Protein AF-A0A8T7EMS5-F1 (afdb_monomer)

Foldseek 3Di:
DDDDDDDLDDDDDVPDDPPPDDDADPDLVCALVVCVPVDDPVRSVVNNVRSVVVVVSPDDDDDD

Structure (mmCIF, N/CA/C/O backbone):
data_AF-A0A8T7EMS5-F1
#
_entry.id   AF-A0A8T7EMS5-F1
#
loop_
_atom_site.group_PDB
_atom_site.id
_atom_site.type_symbol
_atom_site.label_atom_id
_atom_site.label_alt_id
_atom_site.label_comp_id
_atom_site.label_asym_id
_atom_site.label_entity_id
_atom_site.label_seq_id
_atom_site.pdbx_PDB_ins_code
_atom_site.Cartn_x
_atom_site.Cartn_y
_atom_site.Cartn_z
_atom_site.occupancy
_atom_site.B_iso_or_equiv
_atom_site.auth_seq_id
_atom_site.auth_comp_id
_atom_site.auth_asym_id
_atom_site.auth_atom_id
_atom_site.p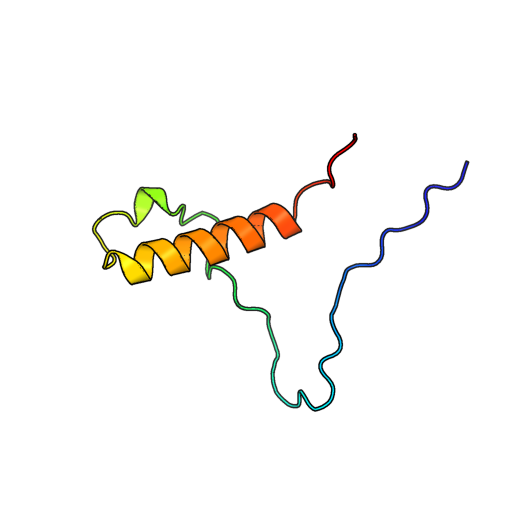dbx_PDB_model_num
ATOM 1 N N . MET A 1 1 ? 18.596 -3.397 -33.220 1.00 40.06 1 MET A N 1
ATOM 2 C CA . MET A 1 1 ? 18.713 -2.555 -32.009 1.00 40.06 1 MET A CA 1
ATOM 3 C C . MET A 1 1 ? 18.184 -3.364 -30.832 1.00 40.06 1 MET A C 1
ATOM 5 O O . MET A 1 1 ? 17.027 -3.758 -30.861 1.00 40.06 1 MET A O 1
ATOM 9 N N . HIS A 1 2 ? 19.046 -3.730 -29.882 1.00 40.19 2 HIS A N 1
ATOM 10 C CA . HIS A 1 2 ? 18.709 -4.633 -28.777 1.00 40.19 2 HIS A CA 1
ATOM 11 C C . HIS A 1 2 ? 18.016 -3.868 -27.642 1.00 40.19 2 HIS A C 1
ATOM 13 O O . HIS A 1 2 ? 18.632 -3.022 -26.999 1.00 40.19 2 HIS A O 1
ATOM 19 N N . ALA A 1 3 ? 16.744 -4.174 -27.384 1.00 48.75 3 ALA A N 1
ATOM 20 C CA . ALA A 1 3 ? 16.055 -3.723 -26.181 1.00 48.75 3 ALA A CA 1
ATOM 21 C C . ALA A 1 3 ? 16.602 -4.507 -24.975 1.00 48.75 3 ALA A C 1
ATOM 23 O O . ALA A 1 3 ? 16.370 -5.709 -24.846 1.00 48.75 3 ALA A O 1
ATOM 24 N N . GLY A 1 4 ? 17.377 -3.839 -24.118 1.00 45.62 4 GLY A N 1
ATOM 25 C CA . GLY A 1 4 ? 17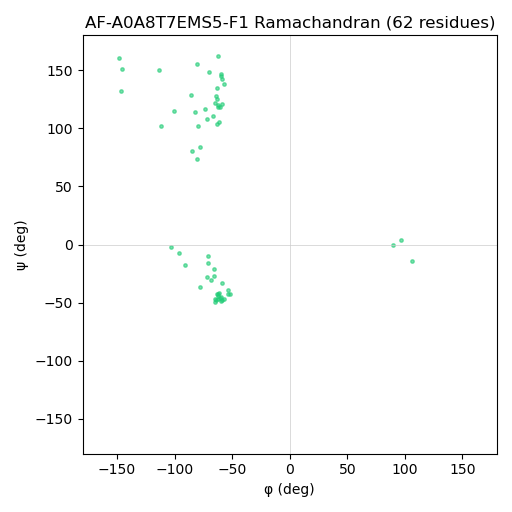.910 -4.418 -22.887 1.00 45.62 4 GLY A CA 1
ATOM 26 C C . GLY A 1 4 ? 16.790 -4.780 -21.910 1.00 45.62 4 GLY A C 1
ATOM 27 O O . GLY A 1 4 ? 15.932 -3.954 -21.595 1.00 45.62 4 GLY A O 1
ATOM 28 N N . ALA A 1 5 ? 16.795 -6.022 -21.428 1.00 54.88 5 ALA A N 1
ATOM 29 C CA . ALA A 1 5 ? 15.845 -6.515 -20.440 1.00 54.88 5 ALA A CA 1
ATOM 30 C C . ALA A 1 5 ? 15.915 -5.678 -19.147 1.00 54.88 5 ALA A C 1
ATOM 32 O O . ALA A 1 5 ? 16.960 -5.591 -18.499 1.00 54.88 5 ALA A O 1
ATOM 33 N N . ARG A 1 6 ? 14.792 -5.058 -18.760 1.00 59.84 6 ARG A N 1
ATOM 34 C CA . ARG A 1 6 ? 14.670 -4.315 -17.499 1.00 59.84 6 ARG A CA 1
ATOM 35 C C . ARG A 1 6 ? 14.852 -5.259 -16.311 1.00 59.84 6 ARG A C 1
ATOM 37 O O . ARG A 1 6 ? 14.139 -6.250 -16.173 1.00 59.84 6 ARG A O 1
ATOM 44 N N . SER A 1 7 ? 15.791 -4.918 -15.432 1.00 54.03 7 SER A N 1
ATOM 45 C CA . SER A 1 7 ? 16.004 -5.611 -14.162 1.00 54.03 7 SER A CA 1
ATOM 46 C C . SER A 1 7 ? 14.743 -5.525 -13.296 1.00 54.03 7 SER A C 1
ATOM 48 O O . SER A 1 7 ? 14.311 -4.437 -12.914 1.00 54.03 7 SER A O 1
ATOM 50 N N . ARG A 1 8 ? 14.147 -6.680 -12.979 1.00 62.44 8 ARG A N 1
ATOM 51 C CA . ARG A 1 8 ? 13.080 -6.812 -11.980 1.00 62.44 8 ARG A CA 1
ATOM 52 C C . ARG A 1 8 ? 13.659 -6.408 -10.621 1.00 62.44 8 ARG A C 1
ATOM 54 O O . ARG A 1 8 ? 14.417 -7.182 -10.035 1.00 62.44 8 ARG A O 1
ATOM 61 N N . ILE A 1 9 ? 13.341 -5.203 -10.141 1.00 64.38 9 ILE A N 1
ATOM 62 C CA . ILE A 1 9 ? 13.903 -4.659 -8.897 1.00 64.38 9 ILE A CA 1
ATOM 63 C C . ILE A 1 9 ? 13.500 -5.567 -7.726 1.00 64.38 9 ILE A C 1
ATOM 65 O O . ILE A 1 9 ? 12.360 -5.559 -7.274 1.00 64.38 9 ILE A O 1
ATOM 69 N N . ARG A 1 10 ? 14.454 -6.361 -7.233 1.00 66.88 10 ARG A N 1
ATOM 70 C CA . ARG A 1 10 ? 14.374 -7.064 -5.949 1.00 66.88 10 ARG A CA 1
ATOM 71 C C . ARG A 1 10 ? 15.409 -6.442 -5.019 1.00 66.88 10 ARG A C 1
ATOM 73 O O . ARG A 1 10 ? 16.594 -6.740 -5.183 1.00 66.88 10 ARG A O 1
ATOM 80 N N . PRO A 1 11 ? 15.015 -5.569 -4.081 1.00 65.31 11 PRO A N 1
ATOM 81 C CA . PRO A 1 11 ? 15.962 -5.045 -3.112 1.00 65.31 11 PRO A CA 1
ATOM 82 C C . PRO A 1 11 ? 16.459 -6.201 -2.232 1.00 65.31 11 PRO A C 1
ATOM 84 O O . PRO A 1 11 ? 15.668 -6.903 -1.607 1.00 65.31 11 PRO A O 1
ATOM 87 N N . LYS A 1 12 ? 17.777 -6.430 -2.203 1.00 64.94 12 LYS A N 1
ATOM 88 C CA . LYS A 1 12 ? 18.402 -7.338 -1.231 1.00 64.94 12 LYS A CA 1
ATOM 89 C C . LYS A 1 12 ? 18.537 -6.586 0.092 1.00 64.94 12 LYS A C 1
ATOM 91 O O . LYS A 1 12 ? 19.438 -5.765 0.238 1.00 64.94 12 LYS A O 1
ATOM 96 N N . ALA A 1 13 ? 17.656 -6.861 1.049 1.00 69.75 13 ALA A N 1
ATOM 97 C CA . ALA A 1 13 ? 17.837 -6.397 2.420 1.00 69.75 13 ALA A CA 1
ATOM 98 C C . ALA A 1 13 ? 18.943 -7.235 3.092 1.00 69.75 13 ALA A C 1
ATOM 100 O O . ALA A 1 13 ? 18.812 -8.454 3.225 1.00 69.75 13 ALA A O 1
ATOM 101 N N . LYS A 1 14 ? 20.062 -6.605 3.480 1.00 59.50 14 LYS A N 1
ATOM 102 C CA . LYS A 1 14 ? 21.110 -7.266 4.280 1.00 59.50 14 LYS A CA 1
ATOM 103 C C . LYS A 1 14 ? 20.500 -7.671 5.630 1.00 59.50 14 LYS A C 1
ATOM 105 O O . LYS A 1 14 ? 20.061 -6.798 6.367 1.00 59.50 14 LYS A O 1
ATOM 110 N N . GLY A 1 15 ? 20.471 -8.972 5.930 1.00 60.72 15 GLY A N 1
ATOM 111 C CA . GLY A 1 15 ? 19.944 -9.516 7.192 1.00 60.72 15 GLY A CA 1
ATOM 112 C C . GLY A 1 15 ? 18.491 -10.007 7.157 1.00 60.72 15 GLY A C 1
ATOM 113 O O . GLY A 1 15 ? 17.979 -10.426 8.188 1.00 60.72 15 GLY A O 1
ATOM 114 N N . ALA A 1 16 ? 17.820 -9.993 6.000 1.00 61.47 16 ALA A N 1
ATOM 115 C CA . ALA A 1 16 ? 16.470 -10.540 5.866 1.00 61.47 16 ALA A CA 1
ATOM 116 C C . ALA A 1 16 ? 16.493 -12.076 5.768 1.00 61.47 16 ALA A C 1
ATOM 118 O O . ALA A 1 16 ? 16.479 -12.640 4.675 1.00 61.47 16 ALA A O 1
ATOM 119 N N . GLN A 1 17 ? 16.538 -12.758 6.908 1.00 65.44 17 GLN A N 1
ATOM 120 C CA . GLN A 1 17 ? 16.025 -14.124 7.016 1.00 65.44 17 GLN A CA 1
ATOM 121 C C . GLN A 1 17 ? 14.515 -13.996 7.302 1.00 65.44 17 GLN A C 1
ATOM 123 O O . GLN A 1 17 ? 14.147 -13.221 8.176 1.00 65.44 17 GLN A O 1
ATOM 128 N N . GLU A 1 18 ? 13.656 -14.686 6.538 1.00 66.56 18 GLU A N 1
ATOM 129 C CA . GLU A 1 18 ? 12.181 -14.805 6.711 1.00 66.56 18 GLU A CA 1
ATOM 130 C C . GLU A 1 18 ? 11.232 -13.775 6.036 1.00 66.56 18 GLU A C 1
ATOM 132 O O . GLU A 1 18 ? 10.012 -13.934 6.120 1.00 66.56 18 GLU A O 1
ATOM 137 N N . ALA A 1 19 ? 11.695 -12.756 5.299 1.00 69.62 19 ALA A N 1
ATOM 138 C CA . ALA A 1 19 ? 10.778 -11.856 4.568 1.00 69.62 19 ALA A CA 1
ATOM 139 C C . ALA A 1 19 ? 10.397 -12.426 3.184 1.00 69.62 19 ALA A C 1
ATOM 141 O O . ALA A 1 19 ? 10.981 -12.061 2.163 1.00 69.62 19 ALA A O 1
ATOM 142 N N . HIS A 1 20 ? 9.433 -13.350 3.159 1.00 76.75 20 HIS A N 1
ATOM 143 C CA . HIS A 1 20 ? 9.073 -14.124 1.963 1.00 76.75 20 HIS A CA 1
ATOM 144 C C . HIS A 1 20 ? 8.339 -13.314 0.879 1.00 76.75 20 HIS A C 1
ATOM 146 O O . HIS A 1 20 ? 8.476 -13.624 -0.305 1.00 76.75 20 HIS A O 1
ATOM 152 N N . GLU A 1 21 ? 7.608 -12.252 1.243 1.00 79.44 21 GLU A N 1
ATOM 153 C CA . GLU A 1 21 ? 6.838 -11.446 0.28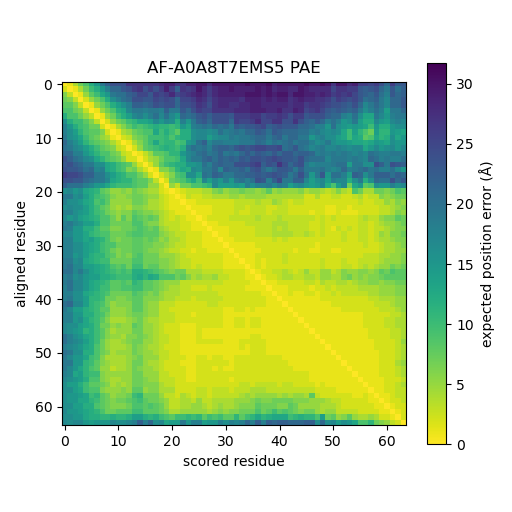7 1.00 79.44 21 GLU A CA 1
ATOM 154 C C . GLU A 1 21 ? 6.789 -9.953 0.645 1.00 79.44 21 GLU A C 1
ATOM 156 O O . GLU A 1 21 ? 6.828 -9.564 1.812 1.00 79.44 21 GLU A O 1
ATOM 161 N N . ALA A 1 22 ? 6.672 -9.102 -0.381 1.00 86.25 22 ALA A N 1
ATOM 162 C CA . ALA A 1 22 ? 6.398 -7.679 -0.197 1.00 86.25 22 ALA A CA 1
ATOM 163 C C . ALA A 1 22 ? 4.962 -7.455 0.302 1.00 86.25 22 ALA A C 1
ATOM 165 O O . ALA A 1 22 ? 4.042 -8.176 -0.089 1.00 86.25 22 ALA A O 1
ATOM 166 N N . VAL A 1 23 ? 4.754 -6.398 1.093 1.00 90.31 23 VAL A N 1
ATOM 167 C CA . VAL A 1 23 ? 3.408 -5.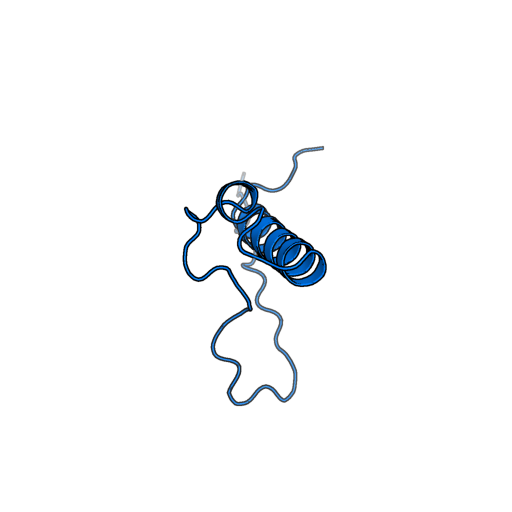959 1.484 1.00 90.31 23 VAL A CA 1
ATOM 168 C C . VAL A 1 23 ? 2.629 -5.547 0.232 1.00 90.31 23 VAL A C 1
ATOM 170 O O . VAL A 1 23 ? 3.037 -4.644 -0.500 1.00 90.31 23 VAL A O 1
ATOM 173 N N . ARG A 1 24 ? 1.507 -6.224 -0.012 1.00 93.69 24 ARG A N 1
ATOM 174 C CA . ARG A 1 24 ? 0.650 -6.068 -1.195 1.00 93.69 24 ARG A CA 1
ATOM 175 C C . ARG A 1 24 ? -0.814 -6.335 -0.829 1.00 93.69 24 ARG A C 1
ATOM 177 O O . ARG A 1 24 ? -1.065 -7.000 0.179 1.00 93.69 24 ARG A O 1
ATOM 184 N N . PRO A 1 25 ? -1.790 -5.878 -1.634 1.00 93.38 25 PRO A N 1
ATOM 185 C CA . PRO A 1 25 ? -3.170 -6.313 -1.470 1.00 93.38 25 PRO A CA 1
ATOM 186 C C . PRO A 1 25 ? -3.266 -7.836 -1.605 1.00 93.38 25 PRO A C 1
ATOM 188 O O . PRO A 1 25 ? -2.605 -8.444 -2.451 1.00 93.38 25 PRO A O 1
ATOM 191 N N . THR A 1 26 ? -4.129 -8.458 -0.805 1.00 93.12 26 THR A N 1
ATOM 192 C CA . THR A 1 26 ? -4.427 -9.893 -0.937 1.00 93.12 26 THR A CA 1
ATOM 193 C C . THR A 1 26 ? -5.132 -10.208 -2.254 1.00 93.12 26 THR A C 1
ATOM 195 O O . THR A 1 26 ? -4.985 -11.302 -2.787 1.00 93.12 26 THR A O 1
ATOM 198 N N . SER A 1 27 ? -5.864 -9.235 -2.800 1.00 92.50 27 SER A N 1
ATOM 199 C CA . SER A 1 27 ? -6.499 -9.306 -4.110 1.00 92.50 27 SER A CA 1
ATOM 200 C C . SER A 1 27 ? -6.519 -7.927 -4.766 1.00 92.50 27 SER A C 1
ATOM 202 O O . SER A 1 27 ? -6.914 -6.951 -4.129 1.00 92.50 27 SER A O 1
ATOM 204 N N . ILE A 1 28 ? -6.119 -7.845 -6.039 1.00 92.25 28 ILE A N 1
ATOM 205 C CA . ILE A 1 28 ? -6.087 -6.577 -6.785 1.00 92.25 28 ILE A CA 1
ATOM 206 C C . ILE A 1 28 ? -7.493 -6.030 -7.063 1.00 92.25 28 ILE A C 1
ATOM 208 O O . ILE A 1 28 ? -7.676 -4.817 -7.060 1.00 92.25 28 ILE A O 1
ATOM 212 N N . VAL A 1 29 ? -8.493 -6.909 -7.214 1.00 94.19 29 VAL A N 1
ATOM 213 C CA . VAL A 1 29 ? -9.881 -6.515 -7.525 1.00 94.19 29 VAL A CA 1
ATOM 214 C C . VAL A 1 29 ? -10.593 -5.829 -6.355 1.00 94.19 29 VAL A C 1
ATOM 216 O O . VAL A 1 29 ? -11.678 -5.283 -6.523 1.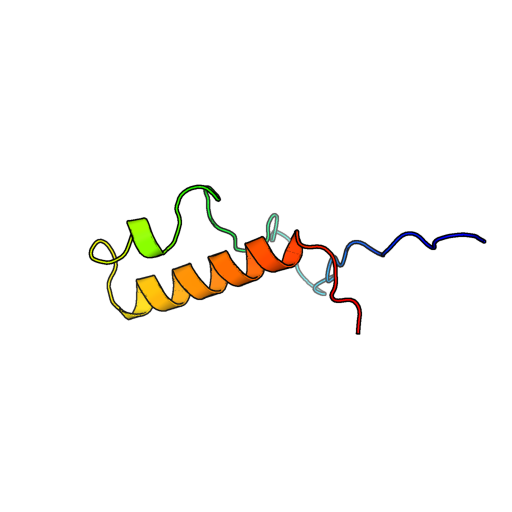00 94.19 29 VAL A O 1
ATOM 219 N N . ARG A 1 30 ? -9.996 -5.836 -5.157 1.00 94.44 30 ARG A N 1
ATOM 220 C CA . ARG A 1 30 ? -10.468 -5.044 -4.015 1.00 94.44 30 ARG A CA 1
ATOM 221 C C . ARG A 1 30 ? -9.974 -3.607 -4.159 1.00 94.44 30 ARG A C 1
ATOM 223 O O . ARG A 1 30 ? -9.036 -3.194 -3.479 1.00 94.44 30 ARG A O 1
ATOM 230 N N . GLU A 1 31 ? -10.572 -2.856 -5.072 1.00 95.50 31 GLU A N 1
ATOM 231 C CA . GLU A 1 31 ? -10.229 -1.447 -5.252 1.00 95.50 31 GLU A CA 1
ATOM 232 C C . GLU A 1 31 ? -10.469 -0.645 -3.961 1.00 95.50 31 GLU A C 1
ATOM 234 O O . GLU A 1 31 ? -11.430 -0.924 -3.236 1.00 95.50 31 GLU A O 1
ATOM 239 N N . PRO A 1 32 ? -9.642 0.376 -3.654 1.00 95.88 32 PRO A N 1
ATOM 240 C CA . PRO A 1 32 ? -9.819 1.181 -2.448 1.00 95.88 32 PRO A CA 1
ATOM 241 C C . PRO A 1 32 ? -11.231 1.770 -2.328 1.00 95.88 32 PRO A C 1
ATOM 243 O O . PRO A 1 32 ? -11.805 1.771 -1.243 1.00 95.88 32 PRO A O 1
ATOM 246 N N . SER A 1 33 ? -11.818 2.213 -3.442 1.00 94.38 33 SER A N 1
ATOM 247 C CA . SER A 1 33 ? -13.185 2.747 -3.526 1.00 94.38 33 SER A CA 1
ATOM 248 C C . SER A 1 33 ? -14.231 1.811 -2.910 1.00 94.38 33 SER A C 1
ATOM 250 O O . SER A 1 33 ? -15.072 2.275 -2.143 1.00 94.38 33 SER A O 1
ATOM 252 N N . ALA A 1 34 ? -14.128 0.504 -3.165 1.00 94.62 34 ALA A N 1
ATOM 253 C CA . ALA A 1 34 ? -15.047 -0.514 -2.660 1.00 94.62 34 ALA A CA 1
ATOM 254 C C . ALA A 1 34 ? -14.919 -0.764 -1.146 1.00 94.62 34 ALA A C 1
ATOM 256 O O . ALA A 1 34 ? -15.813 -1.352 -0.545 1.00 94.62 34 ALA A O 1
ATOM 257 N N . LEU A 1 35 ? -13.825 -0.319 -0.519 1.00 92.94 35 LEU A N 1
ATOM 258 C CA . LEU A 1 35 ? -13.571 -0.466 0.920 1.00 92.94 35 LEU A CA 1
ATOM 259 C C . LEU A 1 35 ? -13.817 0.833 1.705 1.00 92.94 35 LEU A C 1
ATOM 261 O O . LEU A 1 35 ? -13.678 0.861 2.933 1.00 92.94 35 LEU A O 1
ATOM 265 N N . LYS A 1 36 ? -14.175 1.925 1.019 1.00 85.75 36 LYS A N 1
ATOM 266 C CA . LYS A 1 36 ? -14.430 3.229 1.637 1.00 85.75 36 LYS A CA 1
ATOM 267 C C . LYS A 1 36 ? -15.677 3.137 2.527 1.00 85.75 36 LYS A C 1
ATOM 269 O O . LYS A 1 36 ? -16.784 2.988 2.028 1.00 85.75 36 LYS A O 1
ATOM 274 N N . GLY A 1 37 ? -15.484 3.219 3.844 1.00 90.56 37 GLY A N 1
ATOM 275 C CA . GLY A 1 37 ? -16.545 3.073 4.854 1.00 90.56 37 GLY A CA 1
ATOM 276 C C . GLY A 1 37 ? -16.518 1.750 5.630 1.00 90.56 37 GLY A C 1
ATOM 277 O O . GLY A 1 37 ? -17.134 1.669 6.685 1.00 90.56 37 GLY A O 1
ATOM 278 N N . MET A 1 38 ? -15.760 0.748 5.168 1.00 95.19 38 MET A N 1
ATOM 279 C CA . MET A 1 38 ? -15.486 -0.484 5.933 1.00 95.19 38 MET A CA 1
ATOM 280 C C . MET A 1 38 ? -14.213 -0.372 6.782 1.00 95.19 38 MET A C 1
ATOM 282 O O . MET A 1 38 ? -13.988 -1.167 7.689 1.00 95.19 38 MET A O 1
ATOM 286 N N . LEU A 1 39 ? -13.364 0.604 6.455 1.00 94.94 39 LEU A N 1
ATOM 287 C CA . LEU A 1 39 ? -12.090 0.875 7.107 1.00 94.94 39 LEU A CA 1
ATOM 288 C C . LEU A 1 39 ? -12.143 2.217 7.832 1.00 94.94 39 LEU A C 1
ATOM 290 O O . LEU A 1 39 ? -12.801 3.156 7.372 1.00 94.94 39 LEU A O 1
ATOM 294 N N . SER A 1 40 ? -11.375 2.335 8.916 1.00 97.44 40 SER A N 1
ATOM 295 C CA . SER A 1 40 ? -11.093 3.649 9.495 1.00 97.44 40 SER A CA 1
ATOM 296 C C . SER A 1 40 ? -10.334 4.530 8.492 1.00 97.44 40 SER A C 1
ATOM 298 O O . SER A 1 40 ? -9.733 4.040 7.532 1.00 97.44 40 SER A O 1
ATOM 300 N N . SER A 1 41 ? -10.330 5.847 8.718 1.00 96.38 41 SER A N 1
ATOM 301 C CA . SER A 1 41 ? -9.649 6.806 7.833 1.00 96.38 41 SER A CA 1
ATOM 302 C C . SER A 1 41 ? -8.178 6.442 7.596 1.00 96.38 41 SER A C 1
ATOM 304 O O . SER A 1 41 ? -7.705 6.463 6.459 1.00 9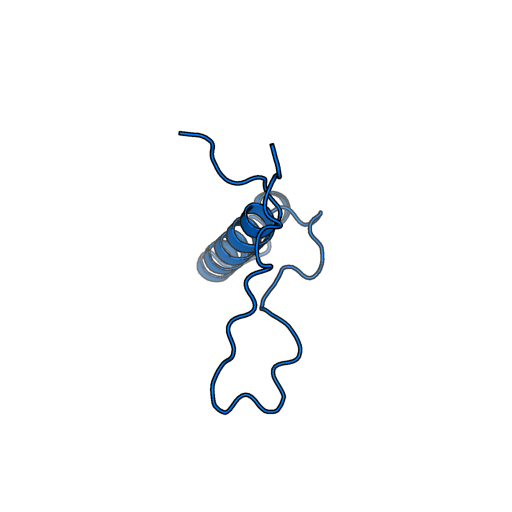6.38 41 SER A O 1
ATOM 306 N N . ASP A 1 42 ? -7.460 6.034 8.643 1.00 97.44 42 ASP A N 1
ATOM 307 C CA . ASP A 1 42 ? -6.032 5.727 8.537 1.00 97.44 42 ASP A CA 1
ATOM 308 C C . ASP A 1 42 ? -5.771 4.357 7.906 1.00 97.44 42 ASP A C 1
ATOM 310 O O . ASP A 1 42 ? -4.867 4.227 7.080 1.00 97.44 42 ASP A O 1
ATOM 314 N N . GLN A 1 43 ? -6.615 3.361 8.189 1.00 97.19 43 GLN A N 1
ATOM 315 C CA . GLN A 1 43 ? -6.572 2.069 7.498 1.00 97.19 43 GLN A CA 1
ATOM 316 C C . GLN A 1 43 ? -6.836 2.228 5.998 1.00 97.19 43 GLN A C 1
ATOM 318 O O . GLN A 1 43 ? -6.140 1.627 5.184 1.00 97.19 43 GL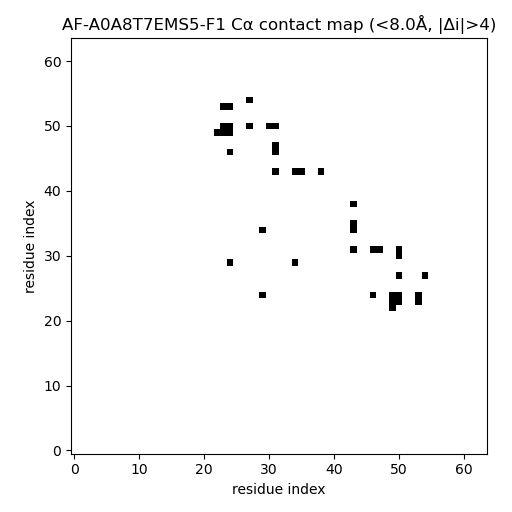N A O 1
ATOM 323 N N . PHE A 1 44 ? -7.803 3.069 5.622 1.00 97.62 44 PHE A N 1
ATOM 324 C CA . PHE A 1 44 ? -8.101 3.363 4.225 1.00 97.62 44 PHE A CA 1
ATOM 325 C C . PHE A 1 44 ? -6.916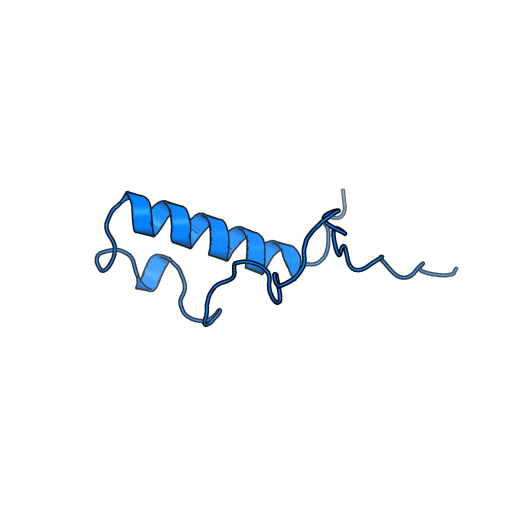 4.032 3.522 1.00 97.62 44 PHE A C 1
ATOM 327 O O . PHE A 1 44 ? -6.536 3.606 2.432 1.00 97.62 44 PHE A O 1
ATOM 334 N N . LYS A 1 45 ? -6.302 5.053 4.138 1.00 96.75 45 LYS A N 1
ATOM 335 C CA . LYS A 1 45 ? -5.116 5.728 3.578 1.00 96.75 45 LYS A CA 1
ATOM 336 C C . LYS A 1 45 ? -3.959 4.749 3.385 1.00 96.75 45 LYS A C 1
ATOM 338 O O . LYS A 1 45 ? -3.341 4.747 2.322 1.00 96.75 45 LYS A O 1
ATOM 343 N N . LEU A 1 46 ? -3.696 3.902 4.382 1.00 97.19 46 LEU A N 1
ATOM 344 C CA . LEU A 1 46 ? -2.635 2.901 4.316 1.00 97.19 46 LEU A CA 1
ATOM 345 C C . LEU A 1 46 ? -2.913 1.859 3.226 1.00 97.19 46 LEU A C 1
ATOM 347 O O . LEU A 1 46 ? -2.038 1.573 2.410 1.00 97.19 46 LEU A O 1
ATOM 351 N N . TYR A 1 47 ? -4.139 1.333 3.173 1.00 97.06 47 TYR A N 1
ATOM 352 C CA . TYR A 1 47 ? -4.553 0.385 2.141 1.00 97.06 47 TYR A CA 1
ATOM 353 C C . TYR A 1 47 ? -4.413 0.984 0.741 1.00 97.06 47 TYR A C 1
ATOM 355 O O . TYR A 1 47 ? -3.828 0.359 -0.142 1.00 97.06 47 TYR A O 1
ATOM 363 N N . LYS A 1 48 ? -4.902 2.215 0.549 1.00 96.75 48 LYS A N 1
ATOM 364 C CA . LYS A 1 48 ? -4.817 2.938 -0.722 1.00 96.75 48 LYS A CA 1
ATOM 365 C C . LYS A 1 48 ? -3.364 3.087 -1.180 1.00 96.75 48 LYS A C 1
ATOM 367 O O . LYS A 1 48 ? -3.066 2.752 -2.321 1.00 96.75 48 LYS A O 1
ATOM 372 N N . LEU A 1 49 ? -2.461 3.498 -0.287 1.00 97.38 49 LEU A N 1
ATOM 373 C CA . LEU A 1 49 ? -1.036 3.639 -0.596 1.00 97.38 49 LEU A CA 1
ATOM 374 C C . LEU A 1 49 ? -0.400 2.309 -1.035 1.00 97.38 49 LEU A C 1
ATOM 376 O O . LEU A 1 49 ? 0.328 2.266 -2.027 1.00 97.38 49 LEU A O 1
ATOM 380 N N . ILE A 1 50 ? -0.680 1.220 -0.312 1.00 96.62 50 ILE A N 1
ATOM 381 C CA . ILE A 1 50 ? -0.181 -0.122 -0.651 1.00 96.62 50 ILE A CA 1
ATOM 382 C C . ILE A 1 50 ? -0.722 -0.566 -2.016 1.00 96.62 50 ILE A C 1
ATOM 384 O O . ILE A 1 50 ? 0.032 -1.085 -2.840 1.00 96.62 50 ILE A O 1
ATOM 388 N N . TRP A 1 51 ? -2.014 -0.346 -2.267 1.00 97.06 51 TRP A N 1
ATOM 389 C CA . TRP A 1 51 ? -2.674 -0.722 -3.515 1.00 97.06 51 TRP A CA 1
ATOM 390 C C . TRP A 1 51 ? -2.099 0.039 -4.716 1.00 97.06 51 TRP A C 1
ATOM 392 O O . TRP A 1 51 ? -1.713 -0.586 -5.702 1.00 97.06 51 TRP A O 1
ATOM 402 N N . GLU A 1 52 ? -1.950 1.362 -4.610 1.00 96.38 52 GLU A N 1
ATOM 403 C CA . GLU A 1 52 ? -1.381 2.206 -5.670 1.00 96.38 52 GLU A CA 1
ATOM 404 C C . GLU A 1 52 ? 0.079 1.844 -5.953 1.00 96.38 52 GLU A C 1
ATOM 406 O O . GLU A 1 52 ? 0.477 1.713 -7.112 1.00 96.38 52 GLU A O 1
ATOM 411 N N . ARG A 1 53 ? 0.879 1.608 -4.903 1.00 95.06 53 ARG A N 1
ATOM 412 C CA . ARG A 1 53 ? 2.277 1.185 -5.052 1.00 95.06 53 ARG A CA 1
ATOM 413 C C . ARG A 1 53 ? 2.388 -0.167 -5.752 1.00 95.06 53 ARG A C 1
ATOM 415 O O . ARG A 1 53 ? 3.256 -0.330 -6.610 1.00 95.06 53 ARG A O 1
ATOM 422 N N . PHE A 1 54 ? 1.531 -1.122 -5.392 1.00 94.94 54 PHE A N 1
ATOM 423 C CA . PHE A 1 54 ? 1.497 -2.435 -6.025 1.00 94.94 54 PHE A CA 1
ATOM 424 C C . PHE A 1 54 ? 1.082 -2.332 -7.497 1.00 94.94 54 PHE A C 1
ATOM 426 O O . PHE A 1 54 ? 1.799 -2.844 -8.356 1.00 94.94 54 PHE A O 1
ATOM 433 N N . LEU A 1 55 ? -0.005 -1.619 -7.810 1.00 94.12 55 LEU A N 1
ATOM 434 C CA . LEU A 1 55 ? -0.461 -1.441 -9.189 1.00 94.12 55 LEU A CA 1
ATOM 435 C C . LEU A 1 55 ? 0.609 -0.763 -10.054 1.00 94.12 55 LEU A C 1
ATOM 437 O O . LEU A 1 55 ? 0.961 -1.285 -11.109 1.00 94.12 55 LEU A O 1
ATOM 441 N N . ALA A 1 56 ? 1.188 0.342 -9.577 1.00 93.38 56 ALA A N 1
ATOM 442 C CA . ALA A 1 56 ? 2.238 1.065 -10.289 1.00 93.38 56 ALA A CA 1
ATOM 443 C C . ALA A 1 56 ? 3.469 0.190 -10.572 1.00 93.38 56 ALA A C 1
ATOM 445 O O . ALA A 1 56 ? 4.100 0.337 -11.615 1.00 93.38 56 ALA A O 1
ATOM 446 N N . SER A 1 57 ? 3.797 -0.755 -9.680 1.00 91.81 57 SER A N 1
ATOM 447 C CA . SER A 1 57 ? 4.925 -1.676 -9.881 1.00 91.81 57 SER A CA 1
ATOM 448 C C . SER A 1 57 ? 4.734 -2.644 -11.057 1.00 91.81 57 SER A C 1
ATOM 450 O O . SER A 1 57 ? 5.718 -3.144 -11.599 1.00 91.81 57 SER A O 1
ATOM 452 N N . GLN A 1 58 ? 3.483 -2.863 -11.476 1.00 90.38 58 GLN A N 1
ATOM 453 C CA . GLN A 1 58 ? 3.113 -3.709 -12.610 1.00 90.38 58 GLN A CA 1
ATOM 454 C C . GLN A 1 58 ? 2.904 -2.910 -13.908 1.00 90.38 58 GLN A C 1
ATOM 456 O O . GLN A 1 58 ? 2.707 -3.506 -14.967 1.00 90.38 58 GLN A O 1
ATOM 461 N N . MET A 1 59 ? 2.925 -1.574 -13.849 1.00 93.00 59 MET A N 1
ATOM 462 C CA . MET A 1 59 ? 2.710 -0.709 -15.009 1.00 93.00 59 MET A CA 1
ATOM 463 C C . MET A 1 59 ? 3.973 -0.570 -15.860 1.00 93.00 59 MET A C 1
ATOM 465 O O . MET A 1 59 ? 5.106 -0.690 -15.387 1.00 93.00 59 MET A O 1
ATOM 469 N N . SER A 1 60 ? 3.767 -0.254 -17.140 1.00 92.81 60 SER A N 1
ATOM 470 C CA . SER A 1 60 ? 4.866 0.177 -17.997 1.00 92.81 60 SER A CA 1
ATOM 471 C C . SER A 1 60 ? 5.452 1.486 -17.458 1.00 92.81 60 SER A C 1
ATOM 473 O O . SER A 1 60 ? 4.696 2.395 -17.111 1.00 92.81 60 SER A O 1
ATOM 475 N N . PRO A 1 61 ? 6.784 1.611 -17.387 1.00 92.00 61 PRO A N 1
ATOM 476 C CA . PRO A 1 61 ? 7.414 2.862 -16.994 1.00 92.00 61 PRO A CA 1
ATOM 477 C C . PRO A 1 61 ? 7.052 4.007 -17.931 1.00 92.00 61 PRO A C 1
ATOM 479 O O . PRO A 1 61 ? 6.899 3.800 -19.136 1.00 92.00 61 PRO A O 1
ATOM 482 N N . ALA A 1 62 ? 6.963 5.205 -17.359 1.00 92.1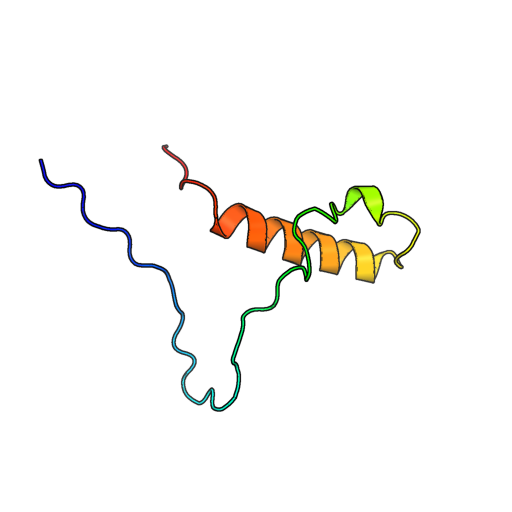9 62 ALA A N 1
ATOM 483 C CA . ALA A 1 62 ? 6.649 6.414 -18.099 1.00 92.19 62 ALA A CA 1
ATOM 484 C C . ALA A 1 62 ? 7.650 6.643 -19.242 1.00 92.19 62 ALA A C 1
ATOM 486 O O . ALA A 1 62 ? 8.858 6.446 -19.075 1.00 92.19 62 ALA A O 1
ATOM 487 N N . VAL A 1 63 ? 7.121 7.059 -20.391 1.00 86.50 63 VAL A N 1
ATOM 488 C CA . VAL A 1 63 ? 7.901 7.590 -21.507 1.00 86.50 63 VAL A CA 1
ATOM 489 C C . VAL A 1 63 ? 7.769 9.104 -21.417 1.00 86.50 63 VAL A C 1
ATOM 491 O O . VAL A 1 63 ? 6.658 9.626 -21.490 1.00 86.50 63 VAL A O 1
ATOM 494 N N . SER A 1 64 ? 8.889 9.766 -21.156 1.00 73.00 64 SER A N 1
ATOM 495 C CA . SER A 1 64 ? 9.032 11.224 -21.110 1.00 73.00 64 SER A CA 1
ATOM 496 C C . SER A 1 64 ? 9.658 11.731 -22.393 1.00 73.00 64 SER A C 1
ATOM 498 O O . SER A 1 64 ? 10.638 11.071 -22.814 1.00 73.00 64 SER A O 1
#

Solvent-accessible surface area (backbone atoms only — not comparable to full-atom values): 4525 Å² total; per-residue (Å²): 135,86,82,76,82,79,78,80,88,69,86,82,62,91,85,67,79,84,77,87,70,77,89,55,63,96,50,80,88,68,45,59,77,84,45,69,82,81,44,55,77,66,56,43,54,53,51,40,53,38,43,53,54,49,53,58,72,74,49,82,77,87,86,128

Secondary structure (DSSP, 8-state):
---PPPP------TT-SS--S----S-TTS-HHHHTTTS-HHHHHHHHHHHHHHHHHHSPPP--

Sequence (64 aa):
MHAGARSRIRPKAKGAQEAHEAVRPTSIVREPSALKGMLSSDQFKLYKLIWERFLASQMSPAVS

pLDDT: mean 82.76, std 16.83, range [40.06, 97.62]

Radius of gyration: 15.85 Å; Cα contacts (8 Å, |Δi|>4): 20; chains: 1; bounding box: 38×26×42 Å

Nearest PDB structures (foldseek):
  7mkk-assembly1_B  TM=5.607E-01  e=7.434E+00  Drosophila melanogaster

Mean predicted aligned error: 9.01 Å